Protein AF-A0A955KPT0-F1 (afdb_monomer)

pLDDT: mean 94.34, std 7.5, range [49.94, 98.5]

Foldseek 3Di:
DAPPDDPQHLVNLLVVLVVVLVVCVVVPPDAAEAEAAAAFDQVCFCPDPVDSNHGDHNVVSVSNRVSSVVSCVVSVYHYQPRHVQLVPDPHSCVQAPRRHHGDPVVVVSVVVSVVVVVVVVVVVD

Nearest PDB structures (foldseek):
  1yzf-assembly1_A  TM=8.536E-01  e=1.304E-04  Enterococcus faecalis V583
  2hsj-assembly1_D  TM=7.701E-01  e=1.253E-02  Streptococcus pneumoniae TIGR4
  7pzh-assembly4_GGG  TM=6.709E-01  e=7.490E-03  Phocaeicola vulgatus
  3nzp-assembly2_B  TM=3.986E-01  e=2.291E+00  Campylobacter jejuni subsp. jejuni NCTC 11168 = ATCC 700819
  4yot-assembly1_B  TM=3.491E-01  e=3.593E+00  Pyrococcus horikoshii

Sequence (125 aa):
MSNNENRVPIENFKKNLDEVFKILNKHKIKDIIFIGLTPVADELLNPMPWKPTHGYSNENVQKYDAVLKQTAQENNSTYIELYEKFMNSDNYKKLLSDGLHPNTEGHELVYNLILSKLNLLSLLD

Secondary structure (DSSP, 8-state):
---S--SS-HHHHHHHHHHHHHHHHHTT----EEEPPPP--HHHHSSBTTBTT----HHHHHHHHHHHHHHHHHTT-EEE-HHHHHHTSTTGGGGBSSSSSB-HHHHHHHHHHHHHHHHHHHT--

Mean predicted aligned error: 3.55 Å

Structure (mmCIF, N/CA/C/O backbone):
data_AF-A0A955KPT0-F1
#
_entry.id   AF-A0A955KPT0-F1
#
loop_
_atom_site.group_PDB
_atom_site.id
_atom_site.type_symbol
_atom_site.label_atom_id
_atom_site.label_alt_id
_atom_site.label_comp_id
_atom_site.label_asym_id
_atom_site.label_entity_id
_atom_site.label_seq_id
_atom_site.pdbx_PDB_ins_code
_atom_site.Cartn_x
_atom_site.Cartn_y
_atom_site.Cartn_z
_atom_site.occupancy
_atom_site.B_iso_or_equiv
_atom_site.auth_seq_id
_atom_site.auth_comp_id
_atom_site.auth_asym_id
_atom_site.auth_atom_id
_atom_site.pdbx_PDB_model_num
ATOM 1 N N . MET A 1 1 ? 20.629 12.103 -12.978 1.00 49.94 1 MET A N 1
ATOM 2 C CA . MET A 1 1 ? 20.502 10.727 -12.450 1.00 49.94 1 MET A CA 1
ATOM 3 C C . MET A 1 1 ? 19.642 10.792 -11.194 1.00 49.94 1 MET A C 1
ATOM 5 O O . MET A 1 1 ? 19.588 11.864 -10.604 1.00 49.94 1 MET A O 1
ATOM 9 N N . SER A 1 2 ? 18.911 9.730 -10.844 1.00 61.88 2 SER A N 1
ATOM 10 C CA . SER A 1 2 ? 18.196 9.666 -9.558 1.00 61.88 2 SER A CA 1
ATOM 11 C C . SER A 1 2 ? 19.222 9.680 -8.420 1.00 61.8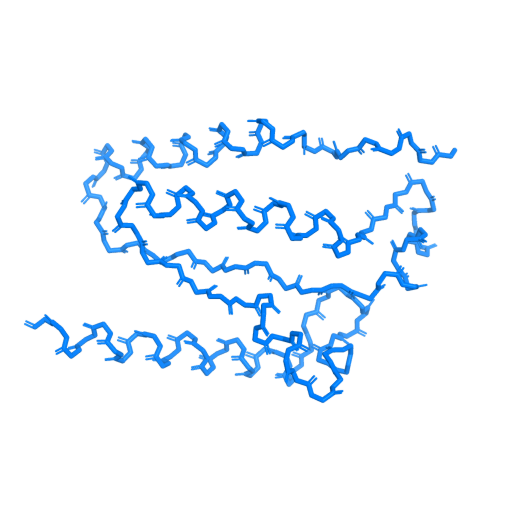8 2 SER A C 1
ATOM 13 O O . SER A 1 2 ? 20.207 8.950 -8.500 1.00 61.88 2 SER A O 1
ATOM 15 N N . ASN A 1 3 ? 19.003 10.482 -7.375 1.00 66.31 3 ASN A N 1
ATOM 16 C CA . ASN A 1 3 ? 19.885 10.526 -6.197 1.00 66.31 3 ASN A CA 1
ATOM 17 C C . ASN A 1 3 ? 19.656 9.337 -5.243 1.00 66.31 3 ASN A C 1
ATOM 19 O O . ASN A 1 3 ? 20.218 9.305 -4.156 1.00 66.31 3 ASN A O 1
ATOM 23 N N . ASN A 1 4 ? 18.821 8.368 -5.640 1.00 71.94 4 ASN A N 1
ATOM 24 C CA . ASN A 1 4 ? 18.397 7.223 -4.831 1.00 71.94 4 ASN A CA 1
ATOM 25 C C . ASN A 1 4 ? 17.704 7.608 -3.507 1.00 71.94 4 ASN A C 1
ATOM 27 O O . ASN A 1 4 ? 17.607 6.808 -2.579 1.00 71.94 4 ASN A O 1
ATOM 31 N N . GLU A 1 5 ? 17.201 8.840 -3.434 1.00 85.94 5 GLU A N 1
ATOM 32 C CA . GLU A 1 5 ? 16.441 9.363 -2.306 1.00 85.94 5 GLU A CA 1
ATOM 33 C C . GLU A 1 5 ? 14.942 9.218 -2.573 1.00 85.94 5 GLU A C 1
ATOM 35 O O . GLU A 1 5 ? 14.428 9.615 -3.623 1.00 85.94 5 GLU A O 1
ATOM 40 N N . ASN A 1 6 ? 14.219 8.670 -1.597 1.00 92.50 6 ASN A N 1
ATOM 41 C CA . ASN A 1 6 ? 12.763 8.640 -1.638 1.00 92.50 6 ASN A CA 1
ATOM 42 C C . ASN A 1 6 ? 12.204 10.054 -1.426 1.00 92.50 6 ASN A C 1
ATOM 44 O O . ASN A 1 6 ? 12.624 10.759 -0.510 1.00 92.50 6 ASN A O 1
ATOM 48 N N . ARG A 1 7 ? 11.198 10.445 -2.226 1.00 92.69 7 ARG A N 1
ATOM 49 C CA . ARG A 1 7 ? 10.539 11.768 -2.132 1.00 92.69 7 ARG A CA 1
ATOM 50 C C . ARG A 1 7 ? 10.069 12.094 -0.711 1.00 92.69 7 ARG A C 1
ATOM 52 O O . ARG A 1 7 ? 10.128 13.246 -0.291 1.00 92.69 7 ARG A O 1
ATOM 59 N N . VAL A 1 8 ? 9.563 11.089 -0.003 1.00 95.31 8 VAL A N 1
ATOM 60 C CA . VAL A 1 8 ? 9.255 11.162 1.424 1.00 95.31 8 VAL A CA 1
ATOM 61 C C . VAL A 1 8 ? 10.203 10.187 2.106 1.00 95.31 8 VAL A C 1
ATOM 63 O O . VAL A 1 8 ? 10.045 8.999 1.865 1.00 95.31 8 VAL A O 1
ATOM 66 N N . PRO A 1 9 ? 11.173 10.639 2.916 1.00 96.50 9 PRO A N 1
ATOM 67 C CA . PRO A 1 9 ? 12.012 9.741 3.705 1.00 96.50 9 PRO A CA 1
ATOM 68 C C . PRO A 1 9 ? 11.173 8.837 4.615 1.00 96.50 9 PRO A C 1
ATOM 70 O O . PRO A 1 9 ? 10.143 9.272 5.130 1.00 96.50 9 PRO A O 1
ATOM 73 N N . ILE A 1 10 ? 11.632 7.609 4.864 1.00 96.94 10 ILE A N 1
ATOM 74 C CA . ILE A 1 10 ? 10.862 6.599 5.609 1.00 96.94 10 ILE A CA 1
ATOM 75 C C . ILE A 1 10 ? 10.493 7.053 7.031 1.00 96.94 10 ILE A C 1
ATOM 77 O O . ILE A 1 10 ? 9.363 6.855 7.470 1.00 96.94 10 ILE A O 1
ATOM 81 N N . GLU A 1 11 ? 11.386 7.784 7.700 1.00 97.25 11 GLU A N 1
ATOM 82 C CA . GLU A 1 11 ? 11.123 8.381 9.017 1.00 97.25 11 GLU A CA 1
ATOM 83 C C . GLU A 1 11 ? 10.000 9.426 8.966 1.00 97.25 11 GLU A C 1
ATOM 85 O O . GLU A 1 11 ? 9.134 9.485 9.839 1.00 97.25 11 GLU A O 1
ATOM 90 N N . ASN A 1 12 ? 9.961 10.229 7.897 1.00 98.31 12 ASN A N 1
ATOM 91 C CA . ASN A 1 12 ? 8.885 11.193 7.686 1.00 98.31 12 ASN A CA 1
ATOM 92 C C . ASN A 1 12 ? 7.572 10.486 7.337 1.00 98.31 12 ASN A C 1
ATOM 94 O O . ASN A 1 12 ? 6.512 10.942 7.754 1.00 98.31 12 ASN A O 1
ATOM 98 N N . PHE A 1 13 ? 7.624 9.369 6.608 1.00 98.06 13 PHE A N 1
ATOM 99 C CA . PHE A 1 13 ? 6.448 8.546 6.333 1.00 98.06 13 PHE A CA 1
ATOM 100 C C . PHE A 1 13 ? 5.851 7.975 7.624 1.00 98.06 13 PHE A C 1
ATOM 102 O O . PHE A 1 13 ? 4.658 8.162 7.862 1.00 98.06 13 PHE A O 1
ATOM 109 N N . LYS A 1 14 ? 6.677 7.391 8.504 1.00 98.12 14 LYS A N 1
ATOM 110 C CA . LYS A 1 14 ? 6.256 6.933 9.838 1.00 98.12 14 LYS A CA 1
ATOM 111 C C . LYS A 1 14 ? 5.647 8.073 10.656 1.00 98.12 14 LYS A C 1
ATOM 113 O O . LYS A 1 14 ? 4.516 7.953 11.118 1.00 98.12 14 LYS A O 1
ATOM 118 N N . LYS A 1 15 ? 6.332 9.217 10.741 1.00 98.44 15 LYS A N 1
ATOM 119 C CA . LYS A 1 15 ? 5.818 10.400 11.445 1.00 98.44 15 LYS A CA 1
ATOM 120 C C . LYS A 1 15 ? 4.460 10.856 10.902 1.00 98.44 15 LYS A C 1
ATOM 122 O O . LYS A 1 15 ? 3.582 11.209 11.682 1.00 98.44 15 LYS A O 1
ATOM 127 N N . ASN A 1 16 ? 4.266 10.836 9.584 1.00 98.44 16 ASN A N 1
ATOM 128 C CA . ASN A 1 16 ? 2.985 11.197 8.978 1.00 98.44 16 ASN A CA 1
ATOM 129 C C . ASN A 1 16 ? 1.870 10.217 9.373 1.00 98.44 16 ASN A C 1
ATOM 131 O O . ASN A 1 16 ? 0.759 10.659 9.660 1.00 98.44 16 ASN A O 1
ATOM 135 N N . LEU A 1 17 ? 2.153 8.911 9.426 1.00 97.81 17 LEU A N 1
ATOM 136 C CA . LEU A 1 17 ? 1.192 7.916 9.912 1.00 97.81 17 LEU A CA 1
ATOM 137 C C . LEU A 1 17 ? 0.844 8.140 11.390 1.00 97.81 17 LEU A C 1
ATOM 139 O O . LEU A 1 17 ? -0.329 8.084 11.756 1.00 97.81 17 LEU A O 1
ATOM 143 N N . ASP A 1 18 ? 1.832 8.467 12.224 1.00 97.56 18 ASP A N 1
ATOM 144 C CA . ASP A 1 18 ? 1.595 8.786 13.635 1.00 97.56 18 ASP A CA 1
ATOM 145 C C . ASP A 1 18 ? 0.689 10.019 13.793 1.00 97.56 18 ASP A C 1
ATOM 147 O O . ASP A 1 18 ? -0.201 10.031 14.643 1.00 97.56 18 ASP A O 1
ATOM 151 N N . GLU A 1 19 ? 0.855 11.050 12.956 1.00 98.31 19 GLU A N 1
ATOM 152 C CA . GLU A 1 19 ? -0.047 12.211 12.941 1.00 98.31 19 GLU A CA 1
ATOM 153 C C . GLU A 1 19 ? -1.476 11.839 12.515 1.00 98.31 19 GLU A C 1
ATOM 155 O O . GLU A 1 19 ? -2.437 12.321 13.120 1.00 98.31 19 GLU A O 1
ATOM 160 N N . VAL A 1 20 ? -1.645 10.939 11.538 1.00 97.44 20 VAL A N 1
ATOM 161 C CA . VAL A 1 20 ? -2.971 10.410 11.174 1.00 97.44 20 VAL A CA 1
ATOM 162 C C . VAL A 1 20 ? -3.624 9.742 12.387 1.00 97.44 20 VAL A C 1
ATOM 164 O O . VAL A 1 20 ? -4.758 10.075 12.731 1.00 97.44 20 VAL A O 1
ATOM 167 N N . PHE A 1 21 ? -2.903 8.875 13.100 1.00 96.00 21 PHE A N 1
ATOM 168 C CA . PHE A 1 21 ? -3.427 8.216 14.298 1.00 96.00 21 PHE A CA 1
ATOM 169 C C . PHE A 1 21 ? -3.737 9.182 15.438 1.00 96.00 21 PHE A C 1
ATOM 171 O O . PHE A 1 21 ? -4.757 9.025 16.109 1.00 96.00 21 PHE A O 1
ATOM 178 N N . LYS A 1 22 ? -2.933 10.233 15.637 1.00 97.12 22 LYS A N 1
ATOM 179 C CA . LYS A 1 22 ? -3.262 11.298 16.598 1.00 97.12 22 LYS A CA 1
ATOM 180 C C . LYS A 1 22 ? -4.610 11.943 16.280 1.00 97.12 22 LYS A C 1
ATOM 182 O O . LYS A 1 22 ? -5.404 12.169 17.195 1.00 97.12 22 LYS A O 1
ATOM 187 N N . ILE A 1 23 ? -4.893 12.210 15.003 1.00 97.81 23 ILE A N 1
ATOM 188 C CA . ILE A 1 23 ? -6.178 12.773 14.568 1.00 97.81 23 ILE A CA 1
ATOM 189 C C . ILE A 1 23 ? -7.310 11.767 14.809 1.00 97.81 23 ILE A C 1
ATOM 191 O O . ILE A 1 23 ? -8.308 12.120 15.437 1.00 97.81 23 ILE A O 1
ATOM 195 N N . LEU A 1 24 ? -7.153 10.513 14.381 1.00 96.75 24 LEU A N 1
ATOM 196 C CA . LEU A 1 24 ? -8.170 9.470 14.564 1.00 96.75 24 LEU A CA 1
ATOM 197 C C . LEU A 1 24 ? -8.513 9.263 16.049 1.00 96.75 24 LEU A C 1
ATOM 199 O O . LEU A 1 24 ? -9.688 9.274 16.423 1.00 96.75 24 LEU A O 1
ATOM 203 N N . ASN A 1 25 ? -7.494 9.205 16.909 1.00 94.56 25 ASN A N 1
ATOM 204 C CA . ASN A 1 25 ? -7.646 9.068 18.356 1.00 94.56 25 ASN A CA 1
ATOM 205 C C . ASN A 1 25 ? -8.339 10.286 18.984 1.00 94.56 25 ASN A C 1
ATOM 207 O O . ASN A 1 25 ? -9.233 10.127 19.817 1.00 94.56 25 ASN A O 1
ATOM 211 N N . LYS A 1 26 ? -7.993 11.509 18.551 1.00 97.81 26 LYS A N 1
ATOM 212 C CA . LYS A 1 26 ? -8.671 12.746 18.985 1.00 97.81 26 LYS A CA 1
ATOM 213 C C . LYS A 1 26 ? -10.172 12.705 18.688 1.00 97.81 26 LYS A C 1
ATOM 215 O O . LYS A 1 26 ? -10.968 13.192 19.490 1.00 97.81 26 LYS A O 1
ATOM 220 N N . HIS A 1 27 ? -10.553 12.108 17.562 1.00 97.56 27 HIS A N 1
ATOM 221 C CA . HIS A 1 27 ? -11.944 11.935 17.146 1.00 97.56 27 HIS A CA 1
ATOM 222 C C . HIS A 1 27 ? -12.583 10.625 17.635 1.00 97.56 27 HIS A C 1
ATOM 224 O O . HIS A 1 27 ? -13.738 10.364 17.309 1.00 97.56 27 HIS A O 1
ATOM 230 N N . LYS A 1 28 ? -11.881 9.840 18.466 1.00 96.06 28 LYS A N 1
ATOM 231 C CA . LYS A 1 28 ? -12.347 8.561 19.029 1.00 96.06 28 LYS A CA 1
ATOM 232 C C . LYS A 1 28 ? -12.776 7.542 17.961 1.00 96.06 28 LYS A C 1
ATOM 234 O O . LYS A 1 28 ? -13.673 6.740 18.212 1.00 96.06 28 LYS A O 1
ATOM 239 N N . ILE A 1 29 ? -12.139 7.571 16.790 1.00 96.19 29 ILE A N 1
ATOM 240 C CA . ILE A 1 29 ? -12.329 6.562 15.743 1.00 96.19 29 ILE A CA 1
ATOM 241 C C . ILE A 1 29 ? -11.602 5.286 16.176 1.00 96.19 29 ILE A C 1
ATOM 243 O O . ILE A 1 29 ? -10.434 5.357 16.553 1.00 96.19 29 ILE A O 1
ATOM 247 N N . LYS A 1 30 ? -12.293 4.142 16.163 1.00 86.06 30 LYS A N 1
ATOM 248 C CA . LYS A 1 30 ? -11.755 2.858 16.649 1.00 86.06 30 LYS A CA 1
ATOM 249 C C . LYS A 1 30 ? -11.644 1.806 15.551 1.00 86.06 30 LYS A C 1
ATOM 251 O O . LYS A 1 30 ? -10.626 1.129 15.465 1.00 86.06 30 LYS A O 1
ATOM 256 N N . ASP A 1 31 ? -12.648 1.724 14.683 1.00 90.75 31 ASP A N 1
ATOM 257 C CA . ASP A 1 31 ? -12.715 0.699 13.641 1.00 90.75 31 ASP A CA 1
ATOM 258 C C . ASP A 1 31 ? -11.949 1.160 12.404 1.00 90.75 31 ASP A C 1
ATOM 260 O O . ASP A 1 31 ? -12.495 1.745 11.467 1.00 90.75 31 ASP A O 1
ATOM 264 N N . ILE A 1 32 ? -10.633 0.964 12.452 1.00 94.44 32 ILE A N 1
ATOM 265 C CA . ILE A 1 32 ? -9.706 1.429 11.426 1.00 94.44 32 ILE A CA 1
ATOM 266 C C . ILE A 1 32 ? -9.119 0.226 10.692 1.00 94.44 32 ILE A C 1
ATOM 268 O O . ILE A 1 32 ? -8.578 -0.705 11.296 1.00 94.44 32 ILE A O 1
ATOM 272 N N . ILE A 1 33 ? -9.199 0.278 9.363 1.00 94.94 33 ILE A N 1
ATOM 273 C CA . ILE A 1 33 ? -8.608 -0.703 8.458 1.00 94.94 33 ILE A CA 1
ATOM 274 C C . ILE A 1 33 ? -7.587 0.015 7.578 1.00 94.94 33 ILE A C 1
ATOM 276 O O . ILE A 1 33 ? -7.931 0.916 6.815 1.00 94.94 33 ILE A O 1
ATOM 280 N N . PHE A 1 34 ? -6.334 -0.415 7.667 1.00 95.44 34 PHE A N 1
ATOM 281 C CA . PHE A 1 34 ? -5.266 -0.036 6.756 1.00 95.44 34 PHE A CA 1
ATOM 282 C C . PHE A 1 34 ? -5.166 -1.042 5.621 1.00 95.44 34 PHE A C 1
ATOM 284 O O . PHE A 1 34 ? -5.172 -2.255 5.835 1.00 95.44 34 PHE A O 1
ATOM 291 N N . ILE A 1 35 ? -5.045 -0.517 4.410 1.00 96.62 35 ILE A N 1
ATOM 292 C CA . ILE A 1 35 ? -4.859 -1.298 3.196 1.00 96.62 35 ILE A CA 1
ATOM 293 C C . ILE A 1 35 ? -3.385 -1.185 2.815 1.00 96.62 35 ILE A C 1
ATOM 295 O O . ILE A 1 35 ? -2.879 -0.071 2.674 1.00 96.62 35 ILE A O 1
ATOM 299 N N . GLY A 1 36 ? -2.707 -2.325 2.692 1.00 97.31 36 GLY A N 1
ATOM 300 C CA . GLY A 1 36 ? -1.311 -2.388 2.275 1.00 97.31 36 GLY A CA 1
ATOM 301 C C . GLY A 1 36 ? -1.071 -1.867 0.861 1.00 97.31 36 GLY A C 1
ATOM 302 O O . GLY A 1 36 ? -1.997 -1.632 0.086 1.00 97.31 36 GLY A O 1
ATOM 303 N N . LEU A 1 37 ? 0.194 -1.700 0.514 1.00 97.94 37 LEU A N 1
ATOM 304 C CA . LEU A 1 37 ? 0.656 -1.275 -0.797 1.00 97.94 37 LEU A CA 1
ATOM 305 C C . LEU A 1 37 ? 0.622 -2.443 -1.792 1.00 97.94 37 LEU A C 1
ATOM 307 O O . LEU A 1 37 ? 0.811 -3.607 -1.438 1.00 97.94 37 LEU A O 1
ATOM 311 N N . THR A 1 38 ? 0.401 -2.129 -3.065 1.00 97.94 38 THR A N 1
ATOM 312 C CA . THR A 1 38 ? 0.517 -3.091 -4.169 1.00 97.94 38 THR A CA 1
ATOM 313 C C . THR A 1 38 ? 1.964 -3.165 -4.667 1.00 97.94 38 THR A C 1
ATOM 315 O O . THR A 1 38 ? 2.681 -2.162 -4.596 1.00 97.94 38 THR A O 1
ATOM 318 N N . PRO A 1 39 ? 2.421 -4.319 -5.189 1.00 98.06 39 PRO A N 1
ATOM 319 C CA . PRO A 1 39 ? 3.730 -4.415 -5.820 1.00 98.06 39 PRO A CA 1
ATOM 320 C C . PRO A 1 39 ? 3.773 -3.628 -7.131 1.00 98.06 39 PRO A C 1
ATOM 322 O O . PRO A 1 39 ? 2.742 -3.252 -7.692 1.00 98.06 39 PRO A O 1
ATOM 325 N N . VAL A 1 40 ? 4.987 -3.428 -7.638 1.00 97.81 40 VAL A N 1
ATOM 326 C CA . VAL A 1 40 ? 5.246 -2.728 -8.904 1.00 97.81 40 VAL A CA 1
ATOM 327 C C . VAL A 1 40 ? 6.016 -3.615 -9.883 1.00 97.81 40 VAL A C 1
ATOM 329 O O . VAL A 1 40 ? 6.615 -4.621 -9.500 1.00 97.81 40 VAL A O 1
ATOM 332 N N . ALA A 1 41 ? 6.001 -3.283 -11.169 1.00 97.25 41 ALA A N 1
ATOM 333 C CA . ALA A 1 41 ? 6.871 -3.891 -12.170 1.00 97.25 41 ALA A CA 1
ATOM 334 C C . ALA A 1 41 ? 8.171 -3.076 -12.272 1.00 97.25 41 ALA A C 1
ATOM 336 O O . ALA A 1 41 ? 8.261 -2.148 -13.077 1.00 97.25 41 ALA A O 1
ATOM 337 N N . ASP A 1 42 ? 9.162 -3.395 -11.429 1.00 95.25 42 ASP A N 1
ATOM 338 C CA . ASP A 1 42 ? 10.446 -2.678 -11.336 1.00 95.25 42 ASP A CA 1
ATOM 339 C C . ASP A 1 42 ? 11.095 -2.448 -12.709 1.00 95.25 42 ASP A C 1
ATOM 341 O O . ASP A 1 42 ? 11.579 -1.352 -12.983 1.00 95.25 42 ASP A O 1
ATOM 345 N N . GLU A 1 43 ? 11.059 -3.437 -13.607 1.00 94.69 43 GLU A N 1
ATOM 346 C CA . GLU A 1 43 ? 11.662 -3.337 -14.941 1.00 94.69 43 GLU A CA 1
ATOM 347 C C . GLU A 1 43 ? 10.993 -2.302 -15.854 1.00 94.69 43 GLU A C 1
ATOM 349 O O . GLU A 1 43 ? 11.612 -1.834 -16.808 1.00 94.69 43 GLU A O 1
ATOM 354 N N . LEU A 1 44 ? 9.737 -1.949 -15.572 1.00 94.88 44 LEU A N 1
ATOM 355 C CA . LEU A 1 44 ? 8.986 -0.939 -16.314 1.00 94.88 44 LEU A CA 1
ATOM 356 C C . LEU A 1 44 ? 9.083 0.439 -15.663 1.00 94.88 44 LEU A C 1
ATOM 358 O O . LEU A 1 44 ? 8.790 1.433 -16.320 1.00 94.88 44 LEU A O 1
ATOM 362 N N . LEU A 1 45 ? 9.442 0.503 -14.376 1.00 94.88 45 LEU A N 1
ATOM 363 C CA . LEU A 1 45 ? 9.264 1.694 -13.546 1.00 94.88 45 LEU A CA 1
ATOM 364 C C . LEU A 1 45 ? 10.528 2.175 -12.842 1.00 94.88 45 LEU A C 1
ATOM 366 O O . LEU A 1 45 ? 10.468 3.199 -12.162 1.00 94.88 45 LEU A O 1
ATOM 370 N N . ASN A 1 46 ? 11.664 1.499 -13.000 1.00 91.81 46 ASN A N 1
ATOM 371 C CA . ASN A 1 46 ? 12.933 1.909 -12.415 1.00 91.81 46 ASN A CA 1
ATOM 372 C C . ASN A 1 46 ? 14.059 1.952 -13.470 1.00 91.81 46 ASN A C 1
ATOM 374 O O . ASN A 1 46 ? 14.823 0.993 -13.596 1.00 91.81 46 ASN A O 1
ATOM 378 N N . PRO A 1 47 ? 14.195 3.059 -14.227 1.00 92.44 47 PRO A N 1
ATOM 379 C CA . PRO A 1 47 ? 13.495 4.337 -14.064 1.00 92.44 47 PRO A CA 1
ATOM 380 C C . PRO A 1 47 ? 12.130 4.391 -14.771 1.00 92.44 47 PRO A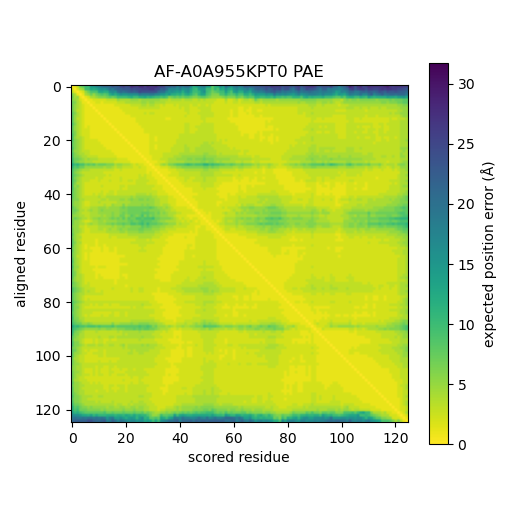 C 1
ATOM 382 O O . PRO A 1 47 ? 11.870 3.644 -15.710 1.00 92.44 47 PRO A O 1
ATOM 385 N N . MET A 1 48 ? 11.269 5.333 -14.370 1.00 91.81 48 MET A N 1
ATOM 386 C CA . MET A 1 48 ? 9.982 5.551 -15.039 1.00 91.81 48 MET A CA 1
ATOM 387 C C . MET A 1 48 ? 10.164 6.086 -16.473 1.00 91.81 48 MET A C 1
ATOM 389 O O . MET A 1 48 ? 10.916 7.052 -16.659 1.00 91.81 48 MET A O 1
ATOM 393 N N . PRO A 1 49 ? 9.393 5.598 -17.466 1.00 91.69 49 PRO A N 1
ATOM 394 C CA . PRO A 1 49 ? 9.514 6.014 -18.866 1.00 91.69 49 PRO A CA 1
ATOM 395 C C . PRO A 1 49 ? 9.240 7.507 -19.086 1.00 91.69 49 PRO A C 1
ATOM 397 O O . PRO A 1 49 ? 9.900 8.159 -19.889 1.00 91.69 49 PRO A O 1
ATOM 400 N N . TRP A 1 50 ? 8.278 8.070 -18.349 1.00 91.00 50 TRP A N 1
ATOM 401 C CA . TRP A 1 50 ? 7.855 9.471 -18.480 1.00 91.00 50 TRP A CA 1
ATOM 402 C C . TRP A 1 50 ? 8.655 10.445 -17.607 1.00 91.00 50 TRP A C 1
ATOM 404 O O . TRP A 1 50 ? 8.545 11.660 -17.771 1.00 91.00 50 TRP A O 1
ATOM 414 N N . LYS A 1 51 ? 9.449 9.940 -16.656 1.00 90.75 51 LYS A N 1
ATOM 415 C CA . LYS A 1 51 ? 10.293 10.768 -15.787 1.00 90.75 51 LYS A CA 1
ATOM 416 C C . LYS A 1 51 ? 11.541 9.988 -15.362 1.00 90.75 51 LYS A C 1
ATOM 418 O O . LYS A 1 51 ? 11.614 9.555 -14.213 1.00 90.75 51 LYS A O 1
ATOM 423 N N . PRO A 1 52 ? 12.561 9.879 -16.235 1.00 89.56 52 PRO A N 1
ATOM 424 C CA . PRO A 1 52 ? 13.719 9.005 -16.009 1.00 89.56 52 PRO A CA 1
ATOM 425 C C . PRO A 1 52 ? 14.590 9.351 -14.789 1.00 89.56 52 PRO A C 1
ATOM 427 O O . PRO A 1 52 ? 15.512 8.624 -14.436 1.00 89.56 52 PRO A O 1
ATOM 430 N N . THR A 1 53 ? 14.335 10.490 -14.143 1.00 90.12 53 THR A N 1
ATOM 431 C CA . THR A 1 53 ? 14.977 10.890 -12.884 1.00 90.12 53 THR A CA 1
ATOM 432 C C . THR A 1 53 ? 14.323 10.275 -11.647 1.00 90.12 53 THR A C 1
ATOM 434 O O . THR A 1 53 ? 14.782 10.541 -10.542 1.00 90.12 53 THR A O 1
ATOM 437 N N . HIS A 1 54 ? 13.238 9.520 -11.809 1.00 91.25 54 HIS A N 1
ATOM 438 C CA . HIS A 1 54 ? 12.436 8.938 -10.737 1.00 91.25 54 HIS A CA 1
ATOM 439 C C . HIS A 1 54 ? 12.139 7.464 -11.048 1.00 91.25 54 HIS A C 1
ATOM 441 O O . HIS A 1 54 ? 12.193 7.047 -12.207 1.00 91.25 54 HIS A O 1
ATOM 447 N N . GLY A 1 55 ? 11.783 6.694 -10.021 1.00 93.94 55 GLY A N 1
ATOM 448 C CA . GLY A 1 55 ? 11.415 5.294 -10.174 1.00 93.94 55 GLY A CA 1
ATOM 449 C C . GLY A 1 55 ? 10.586 4.753 -9.016 1.00 93.94 55 GLY A C 1
ATOM 450 O O . GLY A 1 55 ? 10.511 5.381 -7.958 1.00 93.94 55 GLY A O 1
ATOM 451 N N . TYR A 1 56 ? 9.989 3.586 -9.234 1.00 94.69 56 TYR A N 1
ATOM 452 C CA . TYR A 1 56 ? 9.366 2.760 -8.202 1.00 94.69 56 TYR A CA 1
ATOM 453 C C . TYR A 1 56 ? 10.087 1.417 -8.135 1.00 94.69 56 TYR A C 1
ATOM 455 O O . TYR A 1 56 ? 10.430 0.859 -9.173 1.00 94.69 56 TYR A O 1
ATOM 4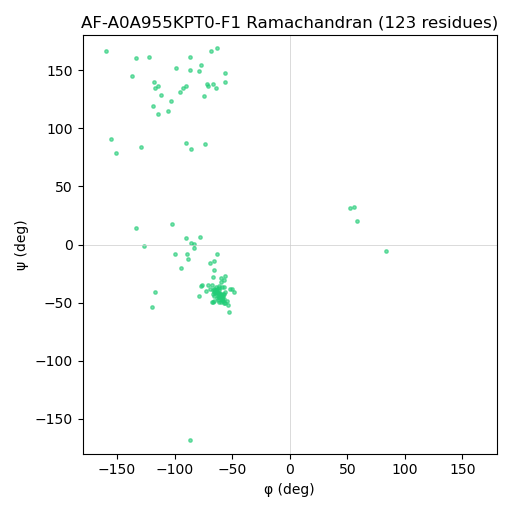63 N N . SER A 1 57 ? 10.301 0.890 -6.932 1.00 95.88 57 SER A N 1
ATOM 464 C CA . SER A 1 57 ? 10.896 -0.433 -6.743 1.00 95.88 57 SER A CA 1
ATOM 465 C C . SER A 1 57 ? 10.171 -1.214 -5.663 1.00 95.88 57 SER A C 1
ATOM 467 O O . SER A 1 57 ? 9.761 -0.643 -4.647 1.00 95.88 57 SER A O 1
ATOM 469 N N . ASN A 1 58 ? 10.067 -2.528 -5.847 1.00 97.56 58 ASN A N 1
ATOM 470 C CA . ASN A 1 58 ? 9.507 -3.422 -4.838 1.00 97.56 58 ASN A CA 1
ATOM 471 C C . ASN A 1 58 ? 10.293 -3.378 -3.522 1.00 97.56 58 ASN A C 1
ATOM 473 O O . ASN A 1 58 ? 9.689 -3.458 -2.458 1.00 97.56 58 ASN A O 1
ATOM 477 N N . GLU A 1 59 ? 11.610 -3.153 -3.574 1.00 96.50 59 GLU A N 1
ATOM 478 C CA . GLU A 1 59 ? 12.436 -2.968 -2.374 1.00 96.50 59 GLU A CA 1
ATOM 479 C C . GLU A 1 59 ? 11.921 -1.811 -1.501 1.00 96.50 59 GLU A C 1
ATOM 481 O O . GLU A 1 59 ? 11.791 -1.947 -0.284 1.00 96.50 59 GLU A O 1
ATOM 486 N N . ASN A 1 60 ? 11.611 -0.659 -2.109 1.00 96.62 60 ASN A N 1
ATOM 487 C CA . ASN A 1 60 ? 11.044 0.461 -1.365 1.00 96.62 60 ASN A CA 1
ATOM 488 C C . ASN A 1 60 ? 9.588 0.187 -0.984 1.00 96.62 60 ASN A C 1
ATOM 490 O O . ASN A 1 60 ? 9.214 0.482 0.144 1.00 96.62 60 ASN A O 1
ATOM 494 N N . VAL A 1 61 ? 8.779 -0.416 -1.862 1.00 97.69 61 VAL A N 1
ATOM 495 C CA . VAL A 1 61 ? 7.392 -0.782 -1.525 1.00 97.69 61 VAL A CA 1
ATOM 496 C C . VAL A 1 61 ? 7.358 -1.619 -0.246 1.00 97.69 61 VAL A C 1
ATOM 498 O O . VAL A 1 61 ? 6.695 -1.219 0.702 1.00 97.69 61 VAL A O 1
ATOM 501 N N . GLN A 1 62 ? 8.147 -2.693 -0.157 1.00 97.88 62 GLN A N 1
ATOM 502 C CA . GLN A 1 62 ? 8.205 -3.560 1.025 1.00 97.88 62 GLN A CA 1
ATOM 503 C C . GLN A 1 62 ? 8.627 -2.811 2.295 1.00 97.88 62 GLN A C 1
ATOM 505 O O . GLN A 1 62 ? 8.033 -3.009 3.353 1.00 97.88 62 GLN A O 1
ATOM 510 N N . LYS A 1 63 ? 9.626 -1.921 2.209 1.00 98.00 63 LYS A N 1
ATOM 511 C CA . LYS A 1 63 ? 10.076 -1.125 3.365 1.00 98.00 63 LYS A CA 1
ATOM 512 C C . LYS A 1 63 ? 8.963 -0.228 3.910 1.00 98.00 63 LYS A C 1
ATOM 514 O O . LYS A 1 63 ? 8.772 -0.161 5.120 1.00 98.00 63 LYS A O 1
ATOM 519 N N . TYR A 1 64 ? 8.230 0.460 3.036 1.00 98.31 64 TYR A N 1
ATOM 520 C CA . TYR A 1 64 ? 7.157 1.369 3.454 1.00 98.31 64 TYR A CA 1
ATOM 521 C C . TYR A 1 64 ? 5.904 0.598 3.881 1.00 98.31 64 TYR A C 1
ATOM 523 O O . TYR A 1 64 ? 5.244 0.999 4.83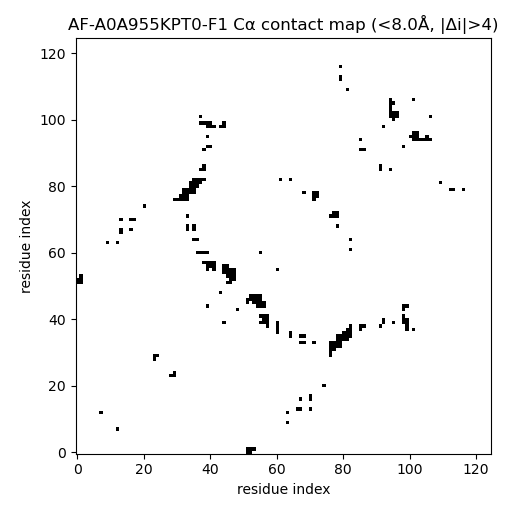9 1.00 98.31 64 TYR A O 1
ATOM 531 N N . ASP A 1 65 ? 5.616 -0.531 3.232 1.00 98.38 65 ASP A N 1
ATOM 532 C CA . ASP A 1 65 ? 4.532 -1.440 3.601 1.00 98.38 65 ASP A CA 1
ATOM 533 C C . ASP A 1 65 ? 4.731 -2.014 5.011 1.00 98.38 65 ASP A C 1
ATOM 535 O O . ASP A 1 65 ? 3.814 -2.011 5.830 1.00 98.38 65 ASP A O 1
ATOM 539 N N . ALA A 1 66 ? 5.966 -2.400 5.350 1.00 98.25 66 ALA A N 1
ATOM 540 C CA . ALA A 1 66 ? 6.318 -2.857 6.690 1.00 98.25 66 ALA A CA 1
ATOM 541 C C . ALA A 1 66 ? 6.079 -1.775 7.757 1.00 98.25 66 ALA A C 1
ATOM 543 O O . ALA A 1 66 ? 5.521 -2.068 8.814 1.00 98.25 66 ALA A O 1
ATOM 544 N N . VAL A 1 67 ? 6.436 -0.516 7.473 1.00 98.31 67 VAL A N 1
ATOM 545 C CA . VAL A 1 67 ? 6.159 0.618 8.375 1.00 98.31 67 VAL A CA 1
ATOM 546 C C . VAL A 1 67 ? 4.655 0.844 8.537 1.00 98.31 67 VAL A C 1
ATOM 548 O O . VAL A 1 67 ? 4.185 1.099 9.650 1.00 98.31 67 VAL A O 1
ATOM 551 N N . LEU A 1 68 ? 3.887 0.728 7.451 1.00 97.75 68 LEU A N 1
ATOM 552 C CA . LEU A 1 68 ? 2.430 0.850 7.469 1.00 97.75 68 LEU A CA 1
ATOM 553 C C . LEU A 1 68 ? 1.795 -0.236 8.348 1.00 97.75 68 LEU A C 1
ATOM 555 O O . LEU A 1 68 ? 1.016 0.073 9.252 1.00 97.75 68 LEU A O 1
ATOM 559 N N . LYS A 1 69 ? 2.194 -1.494 8.133 1.00 98.06 69 LYS A N 1
ATOM 560 C CA . LYS A 1 69 ? 1.759 -2.662 8.904 1.00 98.06 69 LYS A CA 1
ATOM 561 C C . LYS A 1 69 ? 2.106 -2.537 10.383 1.00 98.06 69 LYS A C 1
ATOM 563 O O . LYS A 1 69 ? 1.225 -2.704 11.225 1.00 98.06 69 LYS A O 1
ATOM 568 N N . GLN A 1 70 ? 3.356 -2.203 10.701 1.00 98.12 70 GLN A N 1
ATOM 569 C CA . GLN A 1 70 ? 3.801 -2.008 12.080 1.00 98.12 70 GLN A CA 1
ATOM 570 C C . GLN A 1 70 ? 2.992 -0.900 12.764 1.00 98.12 70 GLN A C 1
ATOM 572 O O . GLN A 1 70 ? 2.508 -1.087 13.875 1.00 98.12 70 GLN A O 1
ATOM 577 N N . THR A 1 71 ? 2.776 0.231 12.088 1.00 97.31 71 THR A N 1
ATOM 578 C CA . THR A 1 71 ? 2.020 1.347 12.674 1.00 97.31 71 THR A CA 1
ATOM 579 C C . THR A 1 71 ? 0.554 0.982 12.916 1.00 97.31 71 THR A C 1
ATOM 581 O O . THR A 1 71 ? -0.007 1.363 13.944 1.00 97.31 7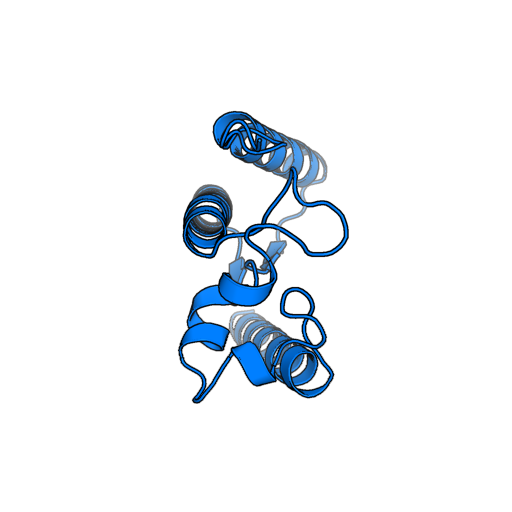1 THR A O 1
ATOM 584 N N . ALA A 1 72 ? -0.068 0.214 12.015 1.00 96.69 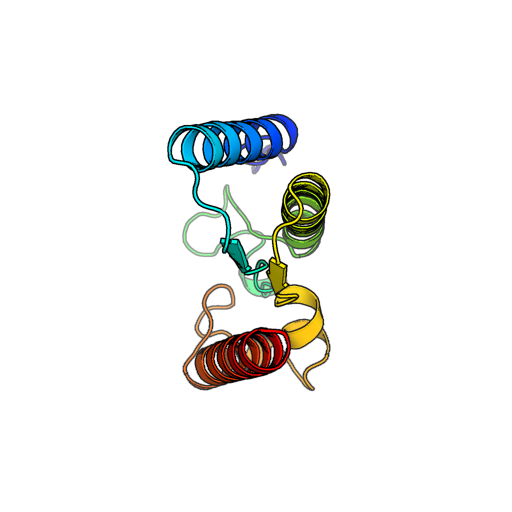72 ALA A N 1
ATOM 585 C CA . ALA A 1 72 ? -1.413 -0.312 12.235 1.00 96.69 72 ALA A CA 1
ATOM 586 C C . ALA A 1 72 ? -1.463 -1.228 13.472 1.00 96.69 72 ALA A C 1
ATOM 588 O O . ALA A 1 72 ? -2.342 -1.064 14.317 1.00 96.69 72 ALA A O 1
ATOM 589 N N . GLN A 1 73 ? -0.488 -2.131 13.623 1.00 96.19 73 GLN A N 1
ATOM 590 C CA . GLN A 1 73 ? -0.385 -3.037 14.773 1.00 96.19 73 GLN A CA 1
ATOM 591 C C . GLN A 1 73 ? -0.177 -2.290 16.099 1.00 96.19 73 GLN A C 1
ATOM 593 O O . GLN A 1 73 ? -0.884 -2.566 17.065 1.00 96.19 73 GLN A O 1
ATOM 598 N N . GLU A 1 74 ? 0.732 -1.311 16.142 1.00 96.38 74 GLU A N 1
ATOM 599 C CA . GLU A 1 74 ? 0.991 -0.461 17.319 1.00 96.38 74 GLU A CA 1
ATOM 600 C C . GLU A 1 74 ? -0.267 0.272 17.809 1.00 96.38 74 GLU A C 1
ATOM 602 O O . GLU A 1 74 ? -0.419 0.527 19.003 1.00 96.38 74 GLU A O 1
ATOM 607 N N . ASN A 1 75 ? -1.186 0.587 16.894 1.00 95.25 75 ASN A N 1
ATOM 608 C CA . ASN A 1 75 ? -2.433 1.291 17.184 1.00 95.25 75 ASN A CA 1
ATOM 609 C C . ASN A 1 75 ? -3.657 0.360 17.236 1.00 95.25 75 ASN A C 1
ATOM 611 O O . ASN A 1 75 ? -4.788 0.838 17.148 1.00 95.25 75 ASN A O 1
ATOM 615 N N . ASN A 1 76 ? -3.461 -0.957 17.374 1.00 94.38 76 ASN A N 1
ATOM 616 C CA . ASN A 1 76 ? -4.536 -1.960 17.430 1.00 94.38 76 ASN A CA 1
ATOM 617 C C . ASN A 1 76 ? -5.530 -1.872 16.255 1.00 94.38 76 ASN A C 1
ATOM 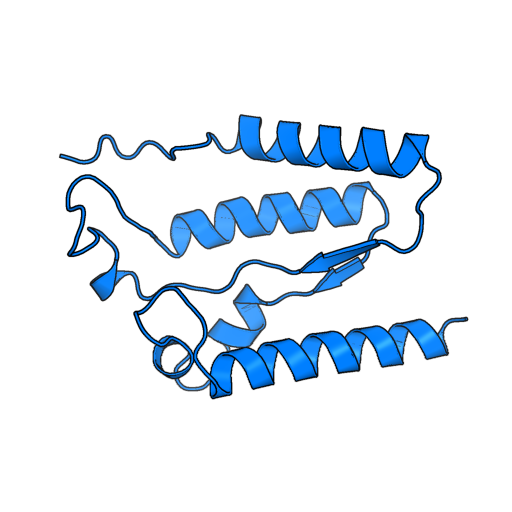619 O O . ASN A 1 76 ? -6.718 -2.146 16.408 1.00 94.38 76 ASN A O 1
ATOM 623 N N . SER A 1 77 ? -5.051 -1.459 15.083 1.00 95.69 77 SER A N 1
ATOM 624 C CA . SER A 1 77 ? -5.851 -1.328 13.868 1.00 95.69 77 SER A CA 1
ATOM 625 C C . SER A 1 77 ? -5.674 -2.538 12.964 1.00 95.69 77 SER A C 1
ATOM 627 O O . SER A 1 77 ? -4.629 -3.193 12.945 1.00 95.69 77 SER A O 1
ATOM 629 N N . THR A 1 78 ? -6.700 -2.829 12.172 1.00 95.81 78 THR A N 1
ATOM 630 C CA . THR A 1 78 ? -6.636 -3.921 11.205 1.00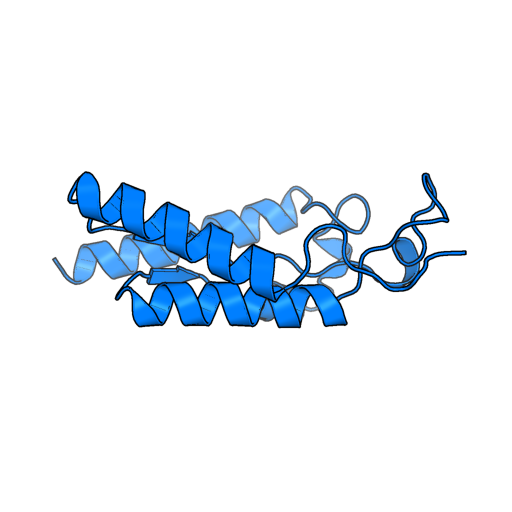 95.81 78 THR A CA 1
ATOM 631 C C . THR A 1 78 ? -5.722 -3.543 10.043 1.00 95.81 78 THR A C 1
ATOM 633 O O . THR A 1 78 ? -5.814 -2.441 9.513 1.00 95.81 78 THR A O 1
ATOM 636 N N . TYR A 1 79 ? -4.891 -4.485 9.599 1.00 97.50 79 TYR A N 1
ATOM 637 C CA . TYR A 1 79 ? -4.084 -4.366 8.387 1.00 97.50 79 TYR A CA 1
ATOM 638 C C . TYR A 1 79 ? -4.489 -5.425 7.353 1.00 97.50 79 TYR A C 1
ATOM 640 O O . TYR A 1 79 ? -4.672 -6.595 7.704 1.00 97.50 79 TYR A O 1
ATOM 648 N N . ILE A 1 80 ? -4.634 -5.022 6.089 1.00 97.75 80 ILE A N 1
ATOM 649 C CA . ILE A 1 80 ? -4.886 -5.910 4.948 1.00 97.75 80 ILE A CA 1
ATOM 650 C C . ILE A 1 80 ? -3.605 -6.036 4.125 1.00 97.75 80 ILE A C 1
ATOM 652 O O . ILE A 1 80 ? -3.160 -5.080 3.494 1.00 97.75 80 ILE A O 1
ATOM 656 N N . GLU A 1 81 ? -3.055 -7.247 4.099 1.00 96.75 81 GLU A N 1
ATOM 657 C CA . GLU A 1 81 ? -1.821 -7.591 3.392 1.00 96.75 81 GLU A CA 1
ATOM 658 C C . GLU A 1 81 ? -2.044 -7.642 1.867 1.00 96.75 81 GLU A C 1
ATOM 660 O O . GLU A 1 81 ? -2.353 -8.701 1.320 1.00 96.75 81 GLU A O 1
ATOM 665 N N . LEU A 1 82 ? -1.929 -6.513 1.158 1.00 97.06 82 LEU A N 1
ATOM 666 C CA . LEU A 1 82 ? -2.061 -6.507 -0.308 1.00 97.06 82 LEU A CA 1
ATOM 667 C C . LEU A 1 82 ? -0.795 -6.991 -1.013 1.00 97.06 82 LEU A C 1
ATOM 669 O O . LEU A 1 82 ? -0.902 -7.809 -1.927 1.00 97.06 82 LEU A O 1
ATOM 673 N N . TYR A 1 83 ? 0.381 -6.529 -0.579 1.00 97.75 83 TYR A N 1
ATOM 674 C CA . TYR A 1 83 ? 1.653 -6.818 -1.238 1.00 97.75 83 TYR A CA 1
ATOM 675 C C . TYR A 1 83 ? 1.866 -8.323 -1.435 1.00 97.75 83 TYR A C 1
ATOM 677 O O . TYR A 1 83 ? 1.936 -8.811 -2.563 1.00 97.75 83 TYR A O 1
ATOM 685 N N . GLU A 1 84 ? 1.852 -9.076 -0.333 1.00 96.75 84 GLU A N 1
ATOM 686 C CA . GLU A 1 84 ? 2.025 -10.529 -0.350 1.00 96.75 84 GLU A CA 1
ATOM 687 C C . GLU A 1 84 ? 0.926 -11.234 -1.150 1.00 96.75 84 GLU A C 1
ATOM 689 O O . GLU A 1 84 ? 1.183 -12.230 -1.823 1.00 96.75 84 GLU A O 1
ATOM 694 N N . LYS A 1 85 ? -0.316 -10.738 -1.119 1.00 97.12 85 LYS A N 1
ATOM 695 C CA . LYS A 1 85 ? -1.416 -11.361 -1.869 1.00 97.12 85 LYS A CA 1
ATOM 696 C C . LYS A 1 85 ? -1.258 -11.202 -3.373 1.00 97.12 85 LYS A C 1
ATOM 698 O O . LYS A 1 85 ? -1.536 -12.153 -4.096 1.00 97.12 85 LYS A O 1
ATOM 703 N N . PHE A 1 86 ? -0.777 -10.053 -3.836 1.00 97.94 86 PHE A N 1
ATOM 704 C CA . PHE A 1 86 ? -0.424 -9.875 -5.240 1.00 97.94 86 PHE A CA 1
ATOM 705 C C . PHE A 1 86 ? 0.786 -10.735 -5.606 1.00 97.94 86 PHE A C 1
ATOM 707 O O . PHE A 1 86 ? 0.715 -11.477 -6.582 1.00 97.94 86 PHE A O 1
ATOM 714 N N . MET A 1 87 ? 1.865 -10.690 -4.819 1.00 96.81 87 MET A N 1
ATOM 715 C CA . MET A 1 87 ? 3.107 -11.425 -5.104 1.00 96.81 87 MET A CA 1
ATOM 716 C C . MET A 1 87 ? 2.917 -12.945 -5.175 1.00 96.81 87 MET A C 1
ATOM 718 O O . MET A 1 87 ? 3.628 -13.606 -5.925 1.00 96.81 87 MET A O 1
ATOM 722 N N . ASN A 1 88 ? 1.941 -13.490 -4.443 1.00 96.94 88 ASN A N 1
ATOM 723 C CA . ASN A 1 88 ? 1.589 -14.913 -4.471 1.00 96.94 88 ASN A CA 1
ATOM 724 C C . ASN A 1 88 ? 0.649 -15.315 -5.628 1.00 96.94 88 ASN A C 1
ATOM 726 O O . ASN A 1 88 ? 0.266 -16.480 -5.715 1.00 96.94 88 ASN A O 1
ATOM 730 N N . SER A 1 89 ? 0.241 -14.386 -6.496 1.00 94.88 89 SER A N 1
ATOM 731 C CA . SER A 1 89 ? -0.467 -14.731 -7.737 1.00 94.88 89 SER A CA 1
ATOM 732 C C . SER A 1 89 ? 0.505 -15.265 -8.797 1.00 94.88 89 SER A C 1
ATOM 734 O O . SER A 1 89 ? 1.679 -14.899 -8.800 1.00 94.88 89 SER A O 1
ATOM 736 N N . ASP A 1 90 ? 0.014 -16.082 -9.737 1.00 91.19 90 ASP A N 1
ATOM 737 C CA . ASP A 1 90 ? 0.837 -16.702 -10.794 1.00 91.19 90 ASP A CA 1
ATOM 738 C C . ASP A 1 90 ? 1.724 -15.695 -11.544 1.00 91.19 90 ASP A C 1
ATOM 740 O O . ASP A 1 90 ? 2.860 -15.993 -11.917 1.00 91.19 90 ASP A O 1
ATOM 744 N N . ASN A 1 91 ? 1.195 -14.494 -11.795 1.00 94.19 91 ASN A N 1
ATOM 745 C CA . ASN A 1 91 ? 1.950 -13.378 -12.346 1.00 94.19 91 ASN A CA 1
ATOM 746 C C . ASN A 1 91 ? 1.302 -12.045 -11.956 1.00 94.19 91 ASN A C 1
ATOM 748 O O . ASN A 1 91 ? 0.476 -11.504 -12.695 1.00 94.19 91 ASN A O 1
ATOM 752 N N . TYR A 1 92 ? 1.735 -11.483 -10.829 1.00 96.88 92 TYR A N 1
ATOM 753 C CA . TYR A 1 92 ? 1.192 -10.230 -10.300 1.00 96.88 92 TYR A CA 1
ATOM 754 C C . TYR A 1 92 ? 1.275 -9.058 -11.285 1.00 96.88 92 TYR A C 1
ATOM 756 O O . TYR A 1 92 ? 0.446 -8.157 -11.239 1.00 96.88 92 TYR A O 1
ATOM 764 N N . LYS A 1 93 ? 2.242 -9.058 -12.212 1.00 97.50 93 LYS A N 1
ATOM 765 C CA . LYS A 1 93 ? 2.406 -7.975 -13.191 1.00 97.50 93 LYS A CA 1
ATOM 766 C C . LYS A 1 93 ? 1.240 -7.916 -14.173 1.00 97.50 93 LYS A C 1
ATOM 768 O O . LYS A 1 93 ? 0.915 -6.838 -14.652 1.00 97.50 93 LYS A O 1
ATOM 773 N N . LYS A 1 94 ? 0.573 -9.049 -14.434 1.00 97.62 94 LYS A N 1
ATOM 774 C CA . LYS A 1 94 ? -0.661 -9.089 -15.237 1.00 97.62 94 LYS A CA 1
ATOM 775 C C . LYS A 1 94 ? -1.849 -8.453 -14.529 1.00 97.62 94 LYS A C 1
ATOM 777 O O . LYS A 1 94 ? -2.822 -8.142 -15.199 1.00 97.62 94 LYS A O 1
ATOM 782 N N . LEU A 1 95 ? -1.767 -8.245 -13.217 1.00 98.25 95 LEU A N 1
ATOM 783 C CA . LEU A 1 95 ? -2.779 -7.538 -12.436 1.00 98.25 95 LEU A CA 1
ATOM 784 C C . LEU A 1 95 ? -2.565 -6.019 -12.455 1.00 98.25 95 LEU A C 1
ATOM 786 O O . LEU A 1 95 ? -3.327 -5.304 -11.811 1.00 98.25 95 LEU A O 1
ATOM 790 N N . LEU A 1 96 ? -1.544 -5.515 -13.162 1.00 98.12 96 LEU A N 1
ATOM 791 C CA . LEU A 1 96 ? -1.201 -4.095 -13.245 1.00 98.12 96 LEU A CA 1
ATOM 792 C C . LEU A 1 96 ? -1.410 -3.581 -14.678 1.00 98.12 96 LEU A C 1
ATOM 794 O O . LEU A 1 96 ? -1.021 -4.240 -15.639 1.00 98.12 96 LEU A O 1
ATOM 798 N N . SER A 1 97 ? -2.012 -2.401 -14.844 1.00 97.44 97 SER A N 1
ATOM 799 C CA . SER A 1 97 ? -2.289 -1.818 -16.168 1.00 97.44 97 SER A CA 1
ATOM 800 C C . SER A 1 97 ? -1.056 -1.197 -16.820 1.00 97.44 97 SER A C 1
ATOM 802 O O . SER A 1 97 ? -0.900 -1.251 -18.035 1.00 97.44 97 SER A O 1
ATOM 804 N N . ASP A 1 98 ? -0.190 -0.589 -16.013 1.00 95.81 98 ASP A N 1
ATOM 805 C CA . ASP A 1 98 ? 0.996 0.164 -16.443 1.00 95.81 98 ASP A CA 1
ATOM 806 C C . ASP A 1 98 ? 2.253 -0.213 -15.637 1.00 95.81 98 ASP A C 1
ATOM 808 O O . ASP A 1 98 ? 3.262 0.490 -15.664 1.00 95.81 98 ASP A O 1
ATOM 812 N N . GLY A 1 99 ? 2.182 -1.323 -14.899 1.00 96.50 99 GLY A N 1
ATOM 813 C CA . GLY A 1 99 ? 3.215 -1.756 -13.964 1.00 96.50 99 GLY A CA 1
ATOM 814 C C . GLY A 1 99 ? 3.137 -1.106 -12.579 1.00 96.50 99 GLY A C 1
ATOM 815 O O . GLY A 1 99 ? 3.901 -1.514 -11.709 1.00 96.50 99 GLY A O 1
ATOM 816 N N . LEU A 1 100 ? 2.247 -0.132 -12.349 1.00 96.75 100 LEU A N 1
ATOM 817 C CA . LEU A 1 100 ? 2.053 0.536 -11.054 1.00 96.75 100 LEU A CA 1
ATOM 818 C C . LEU A 1 100 ? 0.631 0.340 -10.528 1.00 96.75 100 LEU A C 1
ATOM 820 O O . LEU A 1 100 ? 0.435 -0.088 -9.393 1.00 96.75 100 LEU A O 1
ATOM 824 N N . HIS A 1 101 ? -0.359 0.678 -11.347 1.00 97.31 101 HIS A N 1
ATOM 825 C CA . HIS A 1 101 ? -1.759 0.691 -10.952 1.00 97.31 101 HIS A CA 1
ATOM 826 C C . HIS A 1 101 ? -2.404 -0.668 -11.220 1.00 97.31 101 HIS A C 1
ATOM 828 O O . HIS A 1 101 ? -2.191 -1.225 -12.301 1.00 97.31 101 HIS A O 1
ATOM 834 N N . PRO A 1 102 ? -3.217 -1.205 -10.292 1.00 98.12 102 PRO A N 1
ATOM 835 C CA . PRO A 1 102 ? -4.019 -2.386 -10.569 1.00 98.12 102 PRO A CA 1
ATOM 836 C C . PRO A 1 102 ? -4.928 -2.185 -11.788 1.00 98.12 102 PRO A C 1
ATOM 838 O O . PRO A 1 102 ? -5.517 -1.122 -11.972 1.00 98.12 102 PRO A O 1
ATOM 841 N N . ASN A 1 103 ? -5.059 -3.211 -12.625 1.00 98.50 103 ASN A N 1
ATOM 842 C CA . ASN A 1 103 ? -6.072 -3.256 -13.679 1.00 98.50 103 ASN A CA 1
ATOM 843 C C . ASN A 1 103 ? -7.397 -3.819 -13.129 1.00 98.50 103 ASN A C 1
ATOM 845 O O . ASN A 1 103 ? -7.563 -3.956 -11.919 1.00 98.50 103 ASN A O 1
ATOM 849 N N . THR A 1 104 ? -8.353 -4.154 -14.000 1.00 98.50 104 THR A N 1
ATOM 850 C CA . THR A 1 104 ? -9.646 -4.727 -13.587 1.00 98.50 104 THR A CA 1
ATOM 851 C C . THR A 1 104 ? -9.496 -5.980 -12.719 1.00 98.50 104 THR A C 1
ATOM 853 O O . THR A 1 104 ? -10.090 -6.033 -11.646 1.00 98.50 104 THR A O 1
ATOM 856 N N . GLU A 1 105 ? -8.670 -6.945 -13.130 1.00 98.25 105 GLU A N 1
ATOM 857 C CA . GLU A 1 105 ? -8.429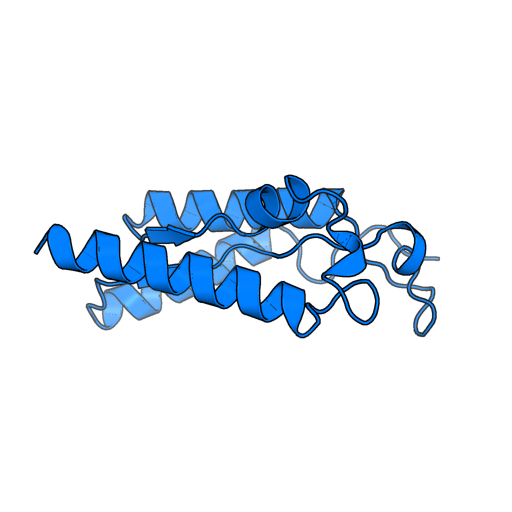 -8.184 -12.372 1.00 98.25 105 GLU A CA 1
ATOM 858 C C . GLU A 1 105 ? -7.696 -7.898 -11.050 1.00 98.25 105 GLU A C 1
ATOM 860 O O . GLU A 1 105 ? -8.027 -8.452 -10.002 1.00 98.25 105 GLU A O 1
ATOM 865 N N . GLY A 1 106 ? -6.733 -6.971 -11.062 1.00 98.19 106 GLY A N 1
ATOM 866 C CA . GLY A 1 106 ? -6.051 -6.522 -9.848 1.00 98.19 106 GLY A CA 1
ATOM 867 C C . GLY A 1 106 ? -6.995 -5.839 -8.855 1.00 98.19 106 GLY A C 1
ATOM 868 O O . GLY A 1 106 ? -6.933 -6.100 -7.654 1.00 98.19 106 GLY A O 1
ATOM 869 N N . HIS A 1 107 ? -7.911 -5.001 -9.338 1.00 98.38 107 HIS A N 1
ATOM 870 C CA . HIS A 1 107 ? -8.942 -4.384 -8.507 1.00 98.38 107 HIS A CA 1
ATOM 871 C C . HIS A 1 107 ? -9.954 -5.404 -7.976 1.00 98.38 107 HIS A C 1
ATOM 873 O O . HIS A 1 107 ? -10.387 -5.270 -6.832 1.00 98.38 107 HIS A O 1
ATOM 879 N N . GLU A 1 108 ? -10.295 -6.437 -8.748 1.00 98.44 108 GLU A N 1
ATOM 880 C CA . GLU A 1 108 ? -11.134 -7.543 -8.278 1.00 98.44 108 GLU A CA 1
ATOM 881 C C . GLU A 1 108 ? -10.463 -8.311 -7.127 1.00 98.44 108 GLU A C 1
ATOM 883 O O . GLU A 1 108 ? -11.106 -8.596 -6.113 1.00 98.44 108 GLU A O 1
ATOM 888 N N . LEU A 1 109 ? -9.152 -8.569 -7.215 1.00 97.75 109 LEU A N 1
ATOM 889 C CA . LEU A 1 109 ? -8.386 -9.148 -6.108 1.00 97.75 109 LEU A CA 1
ATOM 890 C C . LEU A 1 109 ? -8.451 -8.263 -4.851 1.00 97.75 109 LEU A C 1
ATOM 892 O O . LEU A 1 109 ? -8.738 -8.768 -3.763 1.00 97.75 109 LEU A O 1
ATOM 896 N N . VAL A 1 110 ? -8.235 -6.948 -4.985 1.00 98.12 110 VAL A N 1
ATOM 897 C CA . VAL A 1 110 ? -8.345 -5.999 -3.859 1.00 98.12 110 VAL A CA 1
ATOM 898 C C . VAL A 1 110 ? -9.748 -6.027 -3.251 1.00 98.12 110 VAL A C 1
ATOM 900 O O . VAL A 1 110 ? -9.882 -6.125 -2.030 1.00 98.12 110 VAL A O 1
ATOM 903 N N . TYR A 1 111 ? -10.789 -5.986 -4.085 1.00 98.25 111 TYR A N 1
ATOM 904 C CA . TYR A 1 111 ? -12.182 -6.048 -3.646 1.00 98.25 111 TYR A CA 1
ATOM 905 C C . TYR A 1 111 ? -12.454 -7.304 -2.813 1.00 98.25 111 TYR A C 1
ATOM 907 O O . TYR A 1 111 ? -12.948 -7.201 -1.690 1.00 98.25 111 TYR A O 1
ATOM 915 N N . ASN A 1 112 ? -12.068 -8.477 -3.320 1.00 97.56 112 ASN A N 1
ATOM 916 C CA . ASN A 1 112 ? -12.298 -9.751 -2.645 1.00 97.56 112 ASN A CA 1
ATOM 917 C C . ASN A 1 112 ? -11.556 -9.845 -1.302 1.00 97.56 112 ASN A C 1
ATOM 919 O O . ASN A 1 112 ? -12.105 -10.362 -0.327 1.00 97.56 112 ASN A O 1
ATOM 923 N N . LEU A 1 113 ? -10.332 -9.313 -1.216 1.00 96.75 113 LEU A N 1
ATOM 924 C CA . LEU A 1 113 ? -9.565 -9.270 0.033 1.00 96.75 113 LEU A CA 1
ATOM 925 C C . LEU A 1 113 ? -10.225 -8.370 1.081 1.00 96.75 113 LEU A C 1
ATOM 927 O O . LEU A 1 113 ? -10.340 -8.765 2.243 1.00 96.75 113 LEU A O 1
ATOM 931 N N . ILE A 1 114 ? -10.688 -7.186 0.673 1.00 96.56 114 ILE A N 1
ATOM 932 C CA . ILE A 1 114 ? -11.379 -6.251 1.566 1.00 96.56 114 ILE A CA 1
ATOM 933 C C . ILE A 1 114 ? -12.713 -6.841 2.022 1.00 96.56 114 ILE A C 1
ATOM 935 O O . ILE A 1 114 ? -12.977 -6.872 3.222 1.00 96.56 114 ILE A O 1
ATOM 939 N N . LEU A 1 115 ? -13.527 -7.361 1.099 1.00 96.50 115 LEU A N 1
ATOM 940 C CA . LEU A 1 115 ? -14.820 -7.964 1.420 1.00 96.50 115 LEU A CA 1
ATOM 941 C C . LEU A 1 115 ? -14.664 -9.143 2.386 1.00 96.50 115 LEU A C 1
ATOM 943 O O . LEU A 1 115 ? -15.362 -9.214 3.394 1.00 96.50 115 LEU A O 1
ATOM 947 N N . SER A 1 116 ? -13.711 -10.039 2.116 1.00 95.38 116 SER A N 1
ATOM 948 C CA . SER A 1 116 ? -13.400 -11.165 3.001 1.00 95.38 116 SER A CA 1
ATOM 949 C C . SER A 1 116 ? -13.007 -10.689 4.403 1.00 95.38 116 SER A C 1
ATOM 951 O O . SER A 1 116 ? -13.495 -11.221 5.403 1.00 95.38 116 SER A O 1
ATOM 953 N N . LYS A 1 117 ? -12.184 -9.635 4.495 1.00 94.94 117 LYS A N 1
ATOM 954 C CA . LYS A 1 117 ? -11.781 -9.077 5.787 1.00 94.94 117 LYS A CA 1
ATOM 955 C C . LYS A 1 117 ? -12.947 -8.433 6.536 1.00 94.94 117 LYS A C 1
ATOM 957 O O . LYS A 1 117 ? -13.060 -8.654 7.738 1.00 94.94 117 LYS A O 1
ATOM 962 N N . LEU A 1 118 ? -13.805 -7.678 5.852 1.00 94.69 118 LEU A N 1
ATOM 963 C CA . LEU A 1 118 ? -14.995 -7.066 6.450 1.00 94.69 118 LEU A CA 1
ATOM 964 C C . LEU A 1 118 ? -15.971 -8.127 6.972 1.00 94.69 118 LEU A C 1
ATOM 966 O O . LEU A 1 118 ? -16.420 -8.026 8.110 1.00 94.69 118 LEU A O 1
ATOM 970 N N . ASN A 1 119 ? -16.221 -9.181 6.192 1.00 95.12 119 ASN A N 1
ATOM 971 C CA . ASN A 1 119 ? -17.064 -10.297 6.621 1.00 95.12 119 ASN A CA 1
ATOM 972 C C . ASN A 1 119 ? -16.498 -10.977 7.876 1.00 95.12 119 ASN A C 1
ATOM 974 O O . ASN A 1 119 ? -17.242 -11.246 8.813 1.00 95.12 119 ASN A O 1
ATOM 978 N N . LEU A 1 120 ? -15.181 -11.208 7.934 1.00 92.38 120 LEU A N 1
ATOM 979 C CA . LEU A 1 120 ? -14.539 -11.786 9.117 1.00 92.38 120 LEU A CA 1
ATOM 980 C C . LEU A 1 120 ? -14.705 -10.902 10.360 1.00 92.38 120 LEU A C 1
ATOM 982 O O . LEU A 1 120 ? -14.955 -11.429 11.437 1.00 92.38 120 LEU A O 1
ATOM 986 N N . LEU A 1 121 ? -14.560 -9.582 10.217 1.00 89.31 121 LEU A N 1
ATOM 987 C CA . LEU A 1 121 ? -14.724 -8.648 11.332 1.00 89.31 121 LEU A CA 1
ATOM 988 C C . LEU A 1 121 ? -16.171 -8.632 11.842 1.00 89.31 121 LEU A C 1
ATOM 990 O O . LEU A 1 121 ? -16.371 -8.704 13.045 1.00 89.31 121 LEU A O 1
ATOM 994 N N . SER A 1 122 ? -17.163 -8.677 10.947 1.00 87.50 122 SER A N 1
ATOM 995 C CA . SER A 1 122 ? -18.583 -8.718 11.337 1.00 87.50 122 SER A CA 1
ATOM 996 C C . SER A 1 122 ? -19.021 -9.989 12.079 1.00 87.50 122 SER A C 1
ATOM 998 O O . SER A 1 122 ? -20.108 -10.017 12.640 1.00 87.50 122 SER A O 1
ATOM 1000 N N . LEU A 1 123 ? -18.208 -11.053 12.059 1.00 84.69 123 LEU A N 1
ATOM 1001 C CA . LEU A 1 123 ? -18.465 -12.294 12.802 1.00 84.69 123 LEU A CA 1
ATOM 1002 C C . LEU A 1 123 ? -17.872 -12.277 14.221 1.00 84.69 123 LEU A C 1
ATOM 1004 O O . LEU A 1 123 ? -18.081 -13.230 14.970 1.00 84.69 123 LEU A O 1
ATOM 1008 N N . LEU A 1 124 ? -17.072 -11.259 14.556 1.00 74.69 124 LEU A N 1
ATOM 1009 C CA . LEU A 1 124 ? -16.419 -11.098 15.859 1.00 74.69 124 LEU A CA 1
ATOM 1010 C C . LEU A 1 124 ? -17.163 -10.119 16.785 1.00 74.69 124 LEU A C 1
ATOM 1012 O O . LEU A 1 124 ? -16.796 -10.031 17.959 1.00 74.69 124 LEU A O 1
ATOM 1016 N N . ASP A 1 125 ? -18.174 -9.426 16.255 1.00 61.69 125 ASP A N 1
ATOM 1017 C CA . ASP A 1 125 ? -19.112 -8.551 16.973 1.00 61.69 125 ASP A CA 1
ATOM 1018 C C . ASP A 1 125 ? -20.337 -9.333 17.484 1.00 61.69 125 ASP A C 1
ATOM 1020 O O . ASP A 1 125 ? -20.815 -9.019 18.601 1.00 61.69 125 ASP A O 1
#

Radius of gyration: 16.2 Å; Cα contacts (8 Å, |Δi|>4): 132; chains: 1; bounding box: 40×30×38 Å

Solvent-accessible surface area (backbone atoms only — not comparable to full-atom values): 7168 Å² total; per-residue (Å²): 124,56,86,84,69,61,95,64,48,70,70,57,49,50,52,51,52,53,51,52,50,52,51,37,53,74,70,67,60,70,93,47,75,47,75,46,49,69,62,52,34,35,92,62,23,58,50,22,86,93,45,67,59,42,63,51,45,48,74,58,45,52,58,54,35,50,51,52,48,50,55,27,54,78,64,74,28,46,69,43,74,35,34,65,57,41,68,71,38,100,56,44,59,78,24,26,71,78,31,63,48,62,28,75,69,29,46,50,53,53,49,53,54,51,53,53,50,52,57,56,52,68,74,75,113